Protein AF-A0A436RJF7-F1 (afdb_monomer)

Foldseek 3Di:
DVVVVVCCCVCVVVVVVPPPDPPDPPDPDDDDDDDDDDDDDDDDDDDDDDDDD

pLDDT: mean 79.85, std 10.65, range [56.28, 91.94]

Sequence (53 aa):
MILAIVAYYVFGRSGGEQAPAPAEPPAASTPAPAPATPAPAPEPAPAPAPAPA

Mean predicted aligned error: 17.14 Å

Secondary structure (DSSP, 8-state):
-HHHHHHHIIIIIHHSTTS---PPPPPP-PPPPPPPPPPPPPPPPPPPPPPP-

Structure (mmCIF, N/CA/C/O backbone):
data_AF-A0A436RJF7-F1
#
_entry.id   AF-A0A436RJF7-F1
#
loop_
_atom_site.group_PDB
_atom_site.id
_atom_site.type_symbol
_atom_site.label_atom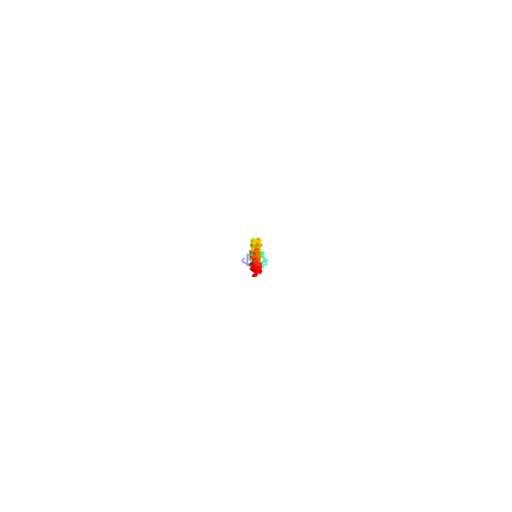_id
_atom_site.label_alt_id
_atom_site.label_comp_id
_atom_site.label_asym_id
_atom_site.label_entity_id
_atom_site.label_seq_id
_atom_site.pdbx_PDB_ins_code
_atom_site.Cartn_x
_atom_site.Cartn_y
_atom_site.Cartn_z
_atom_site.occupancy
_atom_site.B_iso_or_equiv
_atom_site.auth_seq_id
_atom_site.auth_comp_id
_atom_site.auth_asym_id
_atom_site.auth_atom_id
_atom_site.pdbx_PDB_model_num
ATOM 1 N N . MET A 1 1 ? 32.516 12.831 -43.664 1.00 72.75 1 MET A N 1
ATOM 2 C CA . MET A 1 1 ? 31.617 11.685 -43.394 1.00 72.75 1 MET A CA 1
ATOM 3 C C . MET A 1 1 ? 32.016 10.923 -42.143 1.00 72.75 1 MET A C 1
ATOM 5 O O . MET A 1 1 ? 31.218 10.882 -41.222 1.00 72.75 1 MET A O 1
ATOM 9 N N . ILE A 1 2 ? 33.253 10.427 -42.044 1.00 87.88 2 ILE A N 1
ATOM 10 C CA . ILE A 1 2 ? 33.733 9.706 -40.849 1.00 87.88 2 ILE A CA 1
ATOM 11 C C . ILE A 1 2 ? 33.575 10.542 -39.564 1.00 87.88 2 ILE A C 1
ATOM 13 O O . ILE A 1 2 ? 33.061 10.035 -38.579 1.00 87.88 2 ILE A O 1
ATOM 17 N N . LEU A 1 3 ? 33.896 11.844 -39.596 1.00 91.06 3 LEU A N 1
ATOM 18 C CA . LEU A 1 3 ? 33.731 12.731 -38.432 1.00 91.06 3 LEU A CA 1
ATOM 19 C C . LEU A 1 3 ? 32.273 12.832 -37.941 1.00 91.06 3 LEU A C 1
ATOM 21 O O . LEU A 1 3 ? 32.028 12.827 -36.741 1.00 91.06 3 LEU A O 1
ATOM 25 N N . ALA A 1 4 ? 31.305 12.873 -38.861 1.00 86.38 4 ALA A N 1
ATOM 26 C CA . ALA A 1 4 ? 29.880 12.922 -38.526 1.00 86.38 4 ALA A CA 1
ATOM 27 C C . ALA A 1 4 ? 29.396 11.597 -37.918 1.00 86.38 4 ALA A C 1
ATOM 29 O O . ALA A 1 4 ? 28.612 11.596 -36.974 1.00 86.38 4 ALA A O 1
ATOM 30 N N . ILE A 1 5 ? 29.917 10.473 -38.419 1.00 87.88 5 ILE A N 1
ATOM 31 C CA . ILE A 1 5 ? 29.635 9.134 -37.893 1.00 87.88 5 ILE A CA 1
ATOM 32 C C . ILE A 1 5 ? 30.205 8.996 -36.474 1.00 87.88 5 ILE A C 1
ATOM 34 O O . ILE A 1 5 ? 29.500 8.562 -35.569 1.00 87.88 5 ILE A O 1
ATOM 38 N N . VAL A 1 6 ? 31.449 9.426 -36.246 1.00 89.62 6 VAL A N 1
ATOM 39 C CA . VAL A 1 6 ? 32.080 9.398 -34.916 1.00 89.62 6 VAL A CA 1
ATOM 40 C C . VAL A 1 6 ? 31.324 10.285 -33.926 1.00 89.62 6 VAL A C 1
ATOM 42 O O . VAL A 1 6 ? 31.053 9.843 -32.815 1.00 89.62 6 VAL A O 1
ATOM 45 N N . ALA A 1 7 ? 30.913 11.492 -34.326 1.00 87.25 7 ALA A N 1
ATOM 46 C CA . ALA A 1 7 ? 30.112 12.373 -33.476 1.00 87.25 7 ALA A CA 1
ATOM 47 C C . ALA A 1 7 ? 28.746 11.757 -33.125 1.00 87.25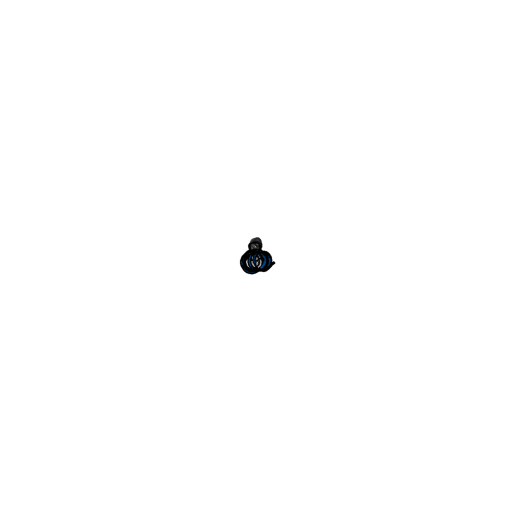 7 ALA A C 1
ATOM 49 O O . ALA A 1 7 ? 28.324 11.815 -31.972 1.00 87.25 7 ALA A O 1
ATOM 50 N N . TYR A 1 8 ? 28.092 11.104 -34.091 1.00 85.44 8 TYR A N 1
ATOM 51 C CA . TYR A 1 8 ? 26.838 10.389 -33.864 1.00 85.44 8 TYR A CA 1
ATOM 52 C C . TYR A 1 8 ? 27.006 9.217 -32.887 1.00 85.44 8 TYR A C 1
ATOM 54 O O . TYR A 1 8 ? 26.188 9.050 -31.987 1.00 85.44 8 TYR A O 1
ATOM 62 N N . TYR A 1 9 ? 28.085 8.439 -32.998 1.00 84.00 9 TYR A N 1
ATOM 63 C CA . TYR A 1 9 ? 28.334 7.336 -32.069 1.00 84.00 9 TYR A CA 1
ATOM 64 C C . TYR A 1 9 ? 28.775 7.816 -30.680 1.00 84.00 9 TYR A C 1
ATOM 66 O O . TYR A 1 9 ? 28.295 7.283 -29.691 1.00 84.00 9 TYR A O 1
ATOM 74 N N . VAL A 1 10 ? 29.622 8.839 -30.557 1.00 83.19 10 VAL A N 1
ATOM 75 C CA . VAL A 1 10 ? 30.057 9.341 -29.240 1.00 83.19 10 VAL A CA 1
ATOM 76 C C . VAL A 1 10 ? 28.914 10.046 -28.508 1.00 83.19 10 VAL A C 1
ATOM 78 O O . VAL A 1 10 ? 28.711 9.810 -27.323 1.00 83.19 10 VAL A O 1
ATOM 81 N N . PHE A 1 11 ? 28.143 10.884 -29.201 1.00 77.81 11 PHE A N 1
ATOM 82 C CA . PHE A 1 11 ? 27.071 11.658 -28.572 1.00 77.81 11 PHE A CA 1
ATOM 83 C C . PHE A 1 11 ? 25.762 10.861 -28.461 1.00 77.81 11 PHE A C 1
ATOM 85 O O . PHE A 1 11 ? 25.065 10.957 -27.457 1.00 77.81 11 PHE A O 1
ATOM 92 N N . GLY A 1 12 ? 25.435 10.039 -29.463 1.00 72.12 12 GLY A N 1
ATOM 93 C CA . GLY A 1 12 ? 24.194 9.260 -29.517 1.00 72.12 12 GLY A CA 1
ATOM 94 C C . GLY A 1 12 ? 24.273 7.897 -28.828 1.00 72.12 12 GLY A C 1
ATOM 95 O O . GLY A 1 12 ? 23.323 7.515 -28.153 1.00 72.12 12 GLY A O 1
ATOM 96 N N . ARG A 1 13 ? 25.399 7.174 -28.941 1.00 67.38 13 ARG A N 1
ATOM 97 C CA . ARG A 1 13 ? 25.563 5.852 -28.301 1.00 67.38 13 ARG A CA 1
ATOM 98 C C . ARG A 1 13 ? 26.069 5.939 -26.865 1.00 67.38 13 ARG A C 1
ATOM 100 O O . ARG A 1 13 ? 25.739 5.062 -26.089 1.00 67.38 13 ARG A O 1
ATOM 107 N N . SER A 1 14 ? 26.832 6.965 -26.486 1.00 62.53 14 SER A N 1
ATOM 108 C CA . SER A 1 14 ? 27.212 7.157 -25.073 1.00 62.53 14 SER A CA 1
ATOM 109 C C . SER A 1 14 ? 26.248 8.073 -24.311 1.00 62.53 14 SER A C 1
ATOM 111 O O . SER A 1 14 ? 26.189 7.998 -23.090 1.00 62.53 14 SER A O 1
ATOM 113 N N . GLY A 1 15 ? 25.484 8.929 -25.003 1.00 57.78 15 GLY A N 1
ATOM 114 C CA . GLY A 1 15 ? 24.495 9.822 -24.383 1.00 57.78 15 GLY A CA 1
ATOM 115 C C . GLY A 1 15 ? 23.086 9.230 -24.237 1.00 57.78 15 GLY A C 1
ATOM 116 O O . GLY A 1 15 ? 22.291 9.768 -23.473 1.00 57.78 15 GLY A O 1
ATOM 117 N N . GLY A 1 16 ? 22.766 8.141 -24.951 1.00 56.28 16 GLY A N 1
ATOM 118 C CA . GLY A 1 16 ? 21.442 7.499 -24.931 1.00 56.28 16 GLY A CA 1
ATOM 119 C C . GLY A 1 16 ? 21.266 6.394 -23.881 1.00 56.28 16 GLY A C 1
ATOM 120 O O . GLY A 1 16 ? 20.156 6.176 -23.406 1.00 56.28 16 GLY A O 1
ATOM 121 N N . GLU A 1 17 ? 22.353 5.741 -23.462 1.00 56.78 17 GLU A N 1
ATOM 122 C CA . GLU A 1 17 ? 22.329 4.628 -22.487 1.00 56.78 17 GLU A CA 1
ATOM 123 C C . GLU A 1 17 ? 22.151 5.105 -21.037 1.00 56.78 17 GLU A C 1
ATOM 125 O O . GLU A 1 17 ? 22.074 4.307 -20.108 1.00 56.78 17 GLU A O 1
ATOM 130 N N . GLN A 1 18 ? 22.109 6.422 -20.835 1.00 57.50 18 GLN A N 1
ATOM 131 C CA . GLN A 1 18 ? 21.965 7.048 -19.531 1.00 57.50 18 GLN A CA 1
ATOM 132 C C . GLN A 1 18 ? 20.796 8.031 -19.534 1.00 57.50 18 GLN A C 1
ATOM 134 O O . GLN A 1 18 ? 20.846 9.074 -18.887 1.00 57.50 18 GLN A O 1
ATOM 139 N N . ALA A 1 19 ? 19.713 7.706 -20.246 1.00 61.25 19 ALA A N 1
ATOM 140 C CA . ALA A 1 19 ? 18.420 8.159 -19.761 1.00 61.25 19 ALA A CA 1
ATOM 141 C C . ALA A 1 19 ? 18.268 7.520 -18.370 1.00 61.25 19 ALA A C 1
ATOM 143 O O . ALA A 1 19 ? 18.231 6.287 -18.300 1.0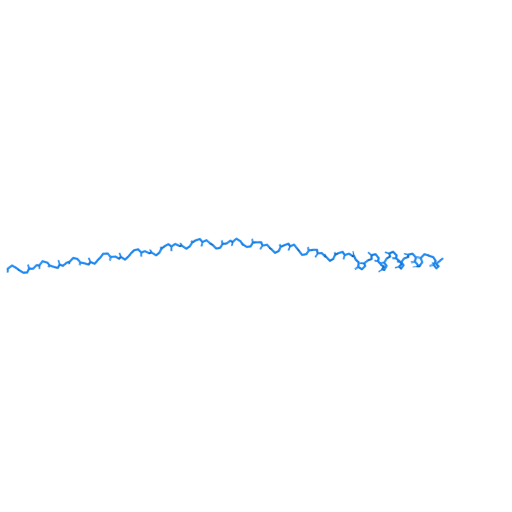0 61.25 19 ALA A O 1
ATOM 144 N N . PRO A 1 20 ? 18.286 8.288 -17.260 1.00 62.53 20 PRO A N 1
ATOM 145 C CA . P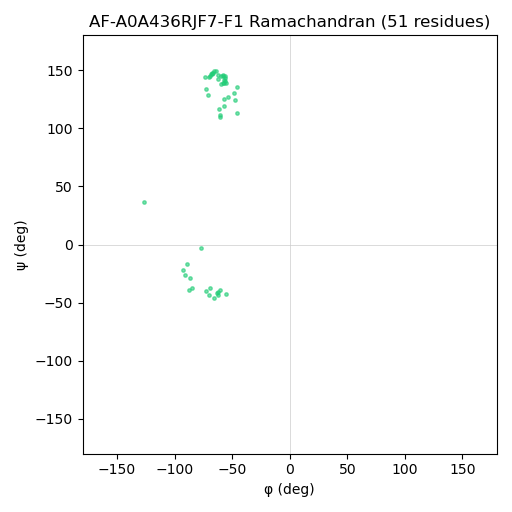RO A 1 20 ? 18.039 7.692 -15.959 1.00 62.53 20 PRO A CA 1
ATOM 146 C C . PRO A 1 20 ? 16.718 6.942 -16.084 1.00 62.53 20 PRO A C 1
ATOM 148 O O . PRO A 1 20 ? 15.741 7.502 -16.594 1.00 62.53 20 PRO A O 1
ATOM 151 N N . ALA A 1 21 ? 16.726 5.659 -15.712 1.00 66.31 21 ALA A N 1
ATOM 152 C CA . ALA A 1 21 ? 15.513 4.860 -15.694 1.00 66.31 21 ALA A CA 1
ATOM 153 C C . ALA A 1 21 ? 14.414 5.701 -15.028 1.00 66.31 21 ALA A C 1
ATOM 155 O O . ALA A 1 21 ? 14.727 6.372 -14.034 1.00 66.31 21 ALA A O 1
ATOM 156 N N . PRO A 1 22 ? 13.184 5.737 -15.576 1.00 69.94 22 PRO A N 1
ATOM 157 C CA . PRO A 1 22 ? 12.089 6.468 -14.959 1.00 69.94 22 PRO A CA 1
ATOM 158 C C . PRO A 1 22 ? 12.074 6.135 -13.470 1.00 69.94 22 PRO A C 1
ATOM 160 O O . PRO A 1 22 ? 11.911 4.972 -13.106 1.00 69.94 22 PRO A O 1
ATOM 163 N N . ALA A 1 23 ? 12.373 7.128 -12.627 1.00 71.00 23 ALA A N 1
ATOM 164 C CA . ALA A 1 23 ? 12.440 6.908 -11.195 1.00 71.00 23 ALA A CA 1
ATOM 165 C C . ALA A 1 23 ? 11.048 6.453 -10.768 1.00 71.00 23 ALA A C 1
ATOM 167 O O . ALA A 1 23 ? 10.074 7.183 -10.969 1.00 71.00 23 ALA A O 1
ATOM 168 N N . GLU A 1 24 ? 10.950 5.221 -10.268 1.00 70.81 24 GLU A N 1
ATOM 169 C CA . GLU A 1 24 ? 9.681 4.685 -9.803 1.00 70.81 24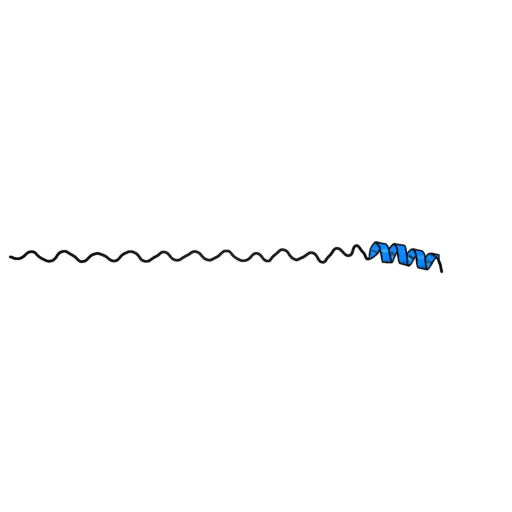 GLU A CA 1
ATOM 170 C C . GLU A 1 24 ? 9.157 5.648 -8.727 1.00 70.81 24 GLU A C 1
ATOM 172 O O . GLU A 1 24 ? 9.915 6.013 -7.816 1.00 70.81 24 GLU A O 1
ATOM 177 N N . PRO A 1 25 ? 7.923 6.169 -8.862 1.00 73.50 25 PRO A N 1
ATOM 178 C CA . PRO A 1 25 ? 7.386 7.066 -7.857 1.00 73.50 25 PRO A CA 1
ATOM 179 C C . PRO A 1 25 ? 7.408 6.336 -6.508 1.00 73.50 25 PRO A C 1
ATOM 181 O O . PRO A 1 25 ? 7.144 5.130 -6.479 1.00 73.50 25 PRO A O 1
ATOM 184 N N . PRO A 1 26 ? 7.725 7.027 -5.396 1.00 75.62 26 PRO A N 1
ATOM 185 C CA . PRO A 1 26 ? 7.728 6.406 -4.080 1.00 75.62 26 PRO A CA 1
ATOM 186 C C . PRO A 1 26 ? 6.434 5.624 -3.881 1.00 75.62 26 PRO A C 1
ATOM 188 O O . PRO A 1 26 ? 5.355 6.156 -4.160 1.00 75.62 26 PRO A O 1
ATOM 191 N N . ALA A 1 27 ? 6.549 4.368 -3.439 1.00 76.19 27 ALA A N 1
ATOM 192 C CA . ALA A 1 27 ? 5.392 3.520 -3.197 1.00 76.19 27 ALA A CA 1
ATOM 193 C C . ALA A 1 27 ? 4.365 4.307 -2.375 1.00 76.19 27 ALA A C 1
ATOM 195 O O . ALA A 1 27 ? 4.700 4.866 -1.327 1.00 76.19 27 ALA A O 1
ATOM 196 N N . ALA A 1 28 ? 3.140 4.407 -2.893 1.00 73.81 28 ALA A N 1
ATOM 197 C CA . ALA A 1 28 ? 2.103 5.207 -2.267 1.00 73.81 28 ALA A CA 1
ATOM 198 C C . ALA A 1 28 ? 1.889 4.714 -0.831 1.00 73.81 28 ALA A C 1
ATOM 200 O O . ALA A 1 28 ? 1.544 3.552 -0.601 1.00 73.81 28 ALA A O 1
ATOM 201 N N . SER A 1 29 ? 2.110 5.604 0.136 1.00 74.75 29 SER A N 1
ATOM 202 C CA . SER A 1 29 ? 1.877 5.309 1.544 1.00 74.75 29 SER A CA 1
ATOM 203 C C . SER A 1 29 ? 0.405 4.967 1.736 1.00 74.75 29 SER A C 1
ATOM 205 O O . SER A 1 29 ? -0.467 5.828 1.620 1.00 74.75 29 SER A O 1
ATOM 207 N N . THR A 1 30 ? 0.120 3.695 2.010 1.00 82.19 30 THR A N 1
ATOM 208 C CA . THR A 1 30 ? -1.234 3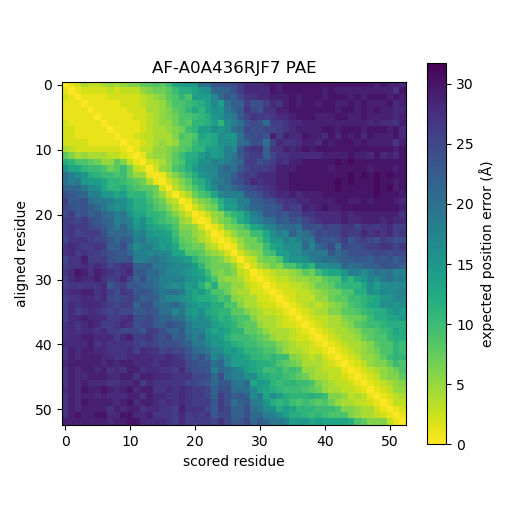.264 2.358 1.00 82.19 30 THR A CA 1
ATOM 209 C C . THR A 1 30 ? -1.554 3.791 3.761 1.00 82.19 30 THR A C 1
ATOM 211 O O . THR A 1 30 ? -0.742 3.586 4.668 1.00 82.19 30 THR A O 1
ATOM 214 N N . PRO A 1 31 ? -2.690 4.484 3.969 1.00 81.25 31 PRO A N 1
ATOM 215 C CA . PRO A 1 31 ? -3.092 4.940 5.295 1.00 81.25 31 PRO A CA 1
ATOM 216 C C . PRO A 1 31 ? -3.177 3.780 6.294 1.00 81.25 31 PRO A C 1
ATOM 218 O O . PRO A 1 31 ? -3.592 2.676 5.941 1.00 81.25 31 PRO A O 1
ATOM 221 N N . ALA A 1 32 ? -2.797 4.036 7.549 1.00 86.06 32 ALA A N 1
ATOM 222 C CA . ALA A 1 32 ? -2.877 3.035 8.608 1.00 86.06 32 ALA A CA 1
ATOM 223 C C . ALA A 1 32 ? -4.340 2.600 8.861 1.00 86.06 32 ALA A C 1
ATOM 225 O O . ALA A 1 32 ? -5.245 3.435 8.754 1.00 86.06 32 ALA A O 1
ATOM 226 N N . PRO A 1 33 ? -4.589 1.322 9.217 1.00 84.31 33 PRO A N 1
ATOM 227 C CA . PRO A 1 33 ? -5.928 0.833 9.538 1.00 84.31 33 PRO A CA 1
ATOM 228 C C . PRO A 1 33 ? -6.588 1.634 10.664 1.00 84.31 33 PRO A C 1
ATOM 230 O O . PRO A 1 33 ? -5.924 2.059 11.612 1.00 84.31 33 PRO A O 1
ATOM 233 N N . ALA A 1 34 ? -7.906 1.813 10.573 1.00 90.25 34 ALA A N 1
ATOM 234 C CA . ALA A 1 34 ? -8.665 2.518 11.598 1.00 90.25 34 ALA A CA 1
ATOM 235 C C . ALA A 1 34 ? -8.626 1.764 12.948 1.00 90.25 34 ALA A C 1
ATOM 237 O O . ALA A 1 34 ? -8.574 0.530 12.957 1.00 90.25 34 ALA A O 1
ATOM 238 N N . PRO A 1 35 ? -8.689 2.478 14.089 1.00 88.69 35 PRO A N 1
ATOM 239 C CA . PRO A 1 35 ? -8.766 1.856 15.408 1.00 88.69 35 PRO A CA 1
ATOM 240 C C . PRO A 1 35 ? -9.984 0.933 15.541 1.00 88.69 35 PRO A C 1
ATOM 242 O O . PRO A 1 35 ? -11.083 1.275 15.103 1.00 88.69 35 PRO A O 1
ATOM 245 N N . ALA A 1 36 ? -9.798 -0.221 16.183 1.00 91.38 36 ALA A N 1
ATOM 246 C CA . ALA A 1 36 ? -10.883 -1.161 16.440 1.00 91.38 36 ALA A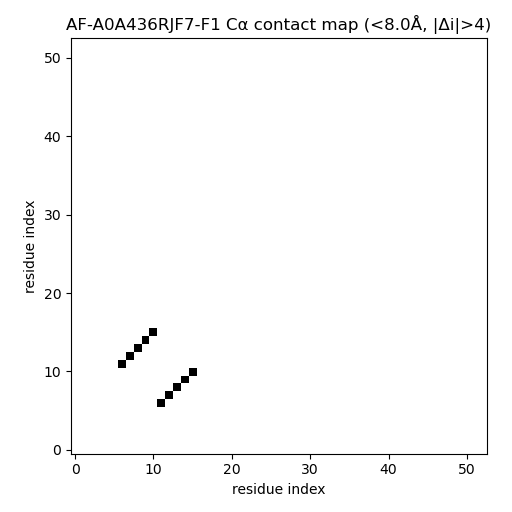 CA 1
ATOM 247 C C . ALA A 1 36 ? -11.866 -0.621 17.492 1.00 91.38 36 ALA A C 1
ATOM 249 O O . ALA A 1 36 ? -11.471 0.023 18.467 1.00 91.38 36 ALA A O 1
ATOM 250 N N . THR A 1 37 ? -13.151 -0.927 17.317 1.00 91.19 37 THR A N 1
ATOM 251 C CA . THR A 1 37 ? -14.183 -0.627 18.314 1.00 91.19 37 THR A CA 1
ATOM 252 C C . THR A 1 37 ? -14.042 -1.566 19.521 1.00 91.19 37 THR A C 1
ATOM 254 O O . THR A 1 37 ? -13.893 -2.775 19.322 1.00 91.19 37 THR A O 1
ATOM 257 N N . PRO A 1 38 ? -14.102 -1.053 20.766 1.00 89.81 38 PRO A N 1
ATOM 258 C CA . PRO A 1 38 ? -14.102 -1.890 21.962 1.00 89.81 38 PRO A CA 1
ATOM 259 C C . PRO A 1 38 ? -15.284 -2.864 21.993 1.00 89.81 38 PRO A C 1
ATOM 261 O O . PRO A 1 38 ? -16.389 -2.529 21.562 1.00 89.81 38 PRO A O 1
ATOM 264 N N . ALA A 1 39 ? -15.053 -4.062 22.533 1.00 91.94 39 ALA A N 1
ATOM 265 C CA . ALA A 1 39 ? -16.104 -5.055 22.707 1.00 91.94 39 ALA A CA 1
ATOM 266 C C . ALA A 1 39 ? -17.162 -4.585 23.731 1.00 91.94 39 ALA A C 1
ATOM 268 O O . ALA A 1 39 ? -16.815 -3.871 24.679 1.00 91.94 39 ALA A O 1
ATOM 269 N N . PRO A 1 40 ? -18.436 -4.997 23.577 1.00 89.75 40 PRO A N 1
ATOM 270 C CA . PRO A 1 40 ? -19.487 -4.713 24.550 1.00 89.75 40 PRO A CA 1
ATOM 271 C C . PRO A 1 40 ? -19.147 -5.258 25.942 1.00 89.75 40 PRO A C 1
ATOM 273 O O . PRO A 1 40 ? -18.547 -6.325 26.075 1.00 89.75 40 PRO A O 1
ATOM 276 N N . ALA A 1 41 ? -19.565 -4.532 26.981 1.00 90.06 41 ALA A N 1
ATOM 277 C CA . ALA A 1 41 ? -19.417 -4.984 28.358 1.00 90.06 41 ALA A CA 1
ATOM 278 C C . ALA A 1 41 ? -20.325 -6.200 28.644 1.00 90.06 41 ALA A C 1
ATOM 280 O O . ALA A 1 41 ? -21.424 -6.278 28.089 1.00 90.06 41 ALA A O 1
ATOM 281 N N . PRO A 1 42 ? -19.892 -7.132 29.512 1.00 89.19 42 PRO A N 1
ATOM 282 C CA . PRO A 1 42 ? -20.714 -8.263 29.918 1.00 89.19 42 PRO A CA 1
ATOM 283 C C . PRO A 1 42 ? -21.987 -7.805 30.640 1.00 89.19 42 PRO A C 1
ATOM 285 O O . PRO A 1 42 ? -21.979 -6.838 31.404 1.00 89.19 42 PRO A O 1
ATOM 288 N N . GLU A 1 43 ? -23.081 -8.517 30.382 1.00 91.06 43 GLU A N 1
ATOM 289 C CA . GLU A 1 43 ? -24.399 -8.208 30.930 1.00 91.06 43 GLU A CA 1
ATOM 290 C C . GLU A 1 43 ? -24.479 -8.567 32.431 1.00 91.06 43 GLU A C 1
ATOM 292 O O . GLU A 1 43 ? -23.864 -9.552 32.859 1.00 91.06 43 GLU A O 1
ATOM 297 N N . PRO A 1 44 ? -25.204 -7.786 33.259 1.00 88.31 44 PRO A N 1
ATOM 298 C CA . PRO A 1 44 ? -25.368 -8.088 34.678 1.00 88.31 44 PRO A CA 1
ATOM 299 C C . PRO A 1 44 ? -26.029 -9.450 34.919 1.00 88.31 44 PRO A C 1
ATOM 301 O O . PRO A 1 44 ? -27.015 -9.805 34.275 1.00 88.31 44 PRO A O 1
ATOM 304 N N . ALA A 1 45 ? -25.514 -10.197 35.898 1.00 90.00 45 ALA A N 1
ATOM 305 C CA . ALA A 1 45 ? -26.101 -11.472 36.291 1.00 90.00 45 ALA A CA 1
ATOM 306 C C . ALA A 1 45 ? -27.486 -11.280 36.950 1.00 90.00 45 ALA A C 1
ATOM 308 O O . ALA A 1 45 ? -27.686 -10.297 37.674 1.00 90.00 45 ALA A O 1
ATOM 309 N N . PRO A 1 46 ? -28.431 -12.223 36.760 1.00 87.25 46 PRO A N 1
ATOM 310 C CA . PRO A 1 46 ? -29.734 -12.189 37.417 1.00 87.25 46 PRO A CA 1
ATOM 311 C C . PRO A 1 46 ? -29.620 -12.135 38.945 1.00 87.25 46 PRO A C 1
ATOM 313 O O . PRO A 1 46 ? -28.781 -12.812 39.543 1.00 87.25 46 PRO A O 1
ATOM 316 N N . ALA A 1 47 ? -30.493 -11.353 39.582 1.00 88.44 47 ALA A N 1
ATOM 317 C CA . ALA A 1 47 ? -30.542 -11.256 41.036 1.00 88.44 47 ALA A CA 1
ATOM 318 C C . ALA A 1 47 ? -31.025 -12.577 41.677 1.00 88.44 47 ALA A C 1
ATOM 320 O O . ALA A 1 47 ? -31.876 -13.261 41.098 1.00 88.44 47 ALA A O 1
ATOM 321 N N . PRO A 1 48 ? -30.534 -12.927 42.882 1.00 85.50 48 PRO A N 1
ATOM 322 C CA . PRO A 1 48 ? -31.019 -14.084 43.629 1.00 85.50 48 PRO A CA 1
ATOM 323 C C . PRO A 1 48 ? -32.529 -14.009 43.890 1.00 85.50 48 PRO A C 1
ATOM 325 O O . PRO A 1 48 ? -33.057 -12.948 44.225 1.00 85.50 48 PRO A O 1
ATOM 328 N N . ALA A 1 49 ? -33.219 -15.144 43.762 1.00 89.44 49 ALA A N 1
ATOM 329 C CA . ALA A 1 49 ? -34.646 -15.229 44.047 1.00 89.44 49 ALA A CA 1
ATOM 330 C C . ALA A 1 49 ? -34.934 -15.015 45.551 1.00 89.44 49 ALA A C 1
ATOM 332 O O . ALA A 1 49 ? -34.119 -15.418 46.388 1.00 89.44 49 ALA A O 1
ATOM 333 N N . PRO A 1 50 ? -36.090 -14.422 45.912 1.00 84.75 50 PRO A N 1
ATOM 334 C CA . PRO A 1 50 ? -36.514 -14.290 47.304 1.00 84.75 50 PRO A CA 1
ATOM 335 C C . PRO A 1 50 ? -36.567 -15.645 48.018 1.00 84.75 50 PRO A C 1
ATOM 337 O O . PRO A 1 50 ? -37.037 -16.634 47.453 1.00 84.75 50 PRO A O 1
ATOM 340 N N . ALA A 1 51 ? -36.104 -15.682 49.269 1.00 81.69 51 ALA A N 1
ATOM 341 C CA . ALA A 1 51 ? -36.202 -16.875 50.099 1.00 81.69 51 ALA A CA 1
ATOM 342 C C . ALA A 1 51 ? -37.673 -17.160 50.482 1.00 81.69 51 ALA A C 1
ATOM 344 O O . ALA A 1 51 ? -38.431 -16.210 50.697 1.00 81.69 51 ALA A O 1
ATOM 345 N N . PRO A 1 52 ? -38.083 -18.439 50.583 1.00 81.88 52 PRO A N 1
ATOM 346 C CA . PRO A 1 52 ? -39.405 -18.818 51.083 1.00 81.88 52 PRO A CA 1
ATOM 347 C C . PRO A 1 52 ? -39.663 -18.300 52.507 1.00 81.88 52 PRO A C 1
ATOM 349 O O . PRO A 1 52 ? -38.731 -18.225 53.309 1.00 81.88 52 PRO A O 1
ATOM 352 N N . ALA A 1 53 ? -40.92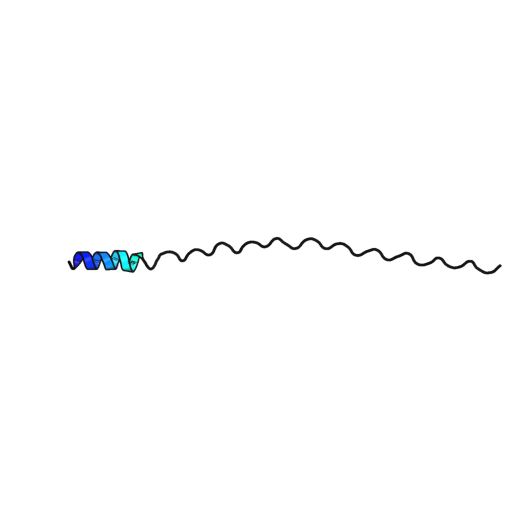4 -17.955 52.791 1.00 78.50 53 ALA A N 1
ATOM 353 C CA . ALA A 1 53 ? -41.408 -17.487 54.094 1.00 78.50 53 ALA A CA 1
ATOM 354 C C . ALA A 1 53 ? -41.703 -18.635 55.069 1.00 78.50 53 ALA A C 1
ATOM 356 O O . ALA A 1 53 ? -42.103 -19.723 54.591 1.00 78.50 53 ALA A O 1
#

Solvent-accessible surface area (backbone atoms only — not comparable to full-atom values): 3897 Å² total; per-residue (Å²): 108,70,67,60,52,51,50,46,47,57,54,50,61,64,56,56,79,62,61,73,69,81,75,76,73,76,78,78,81,74,80,79,81,78,84,81,81,81,80,83,79,84,78,83,77,83,78,84,76,83,77,86,133

Radius of gyration: 38.56 Å; Cα contacts (8 Å, |Δi|>4): 5; chains: 1; bounding box: 75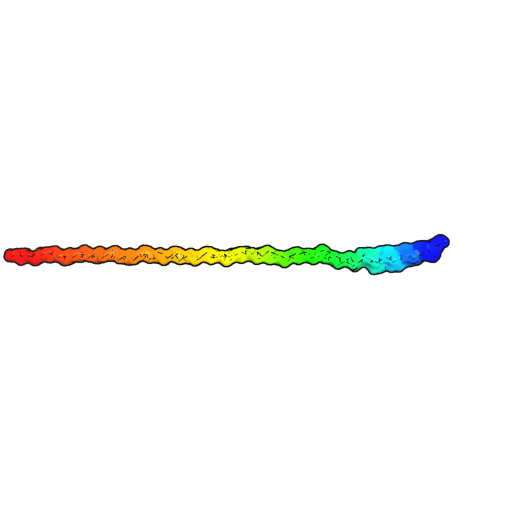×32×98 Å